Protein AF-A0A3S3QA55-F1 (afdb_monomer_lite)

Organism: NCBI:txid1965070

Structure (mmCIF, N/CA/C/O backbone):
data_AF-A0A3S3QA55-F1
#
_entry.id   AF-A0A3S3QA55-F1
#
loop_
_atom_site.group_PDB
_atom_site.id
_atom_site.type_symbol
_atom_site.label_atom_id
_atom_site.label_alt_id
_atom_site.label_comp_id
_atom_site.label_asym_id
_atom_site.label_entity_id
_atom_site.label_seq_id
_atom_site.pdbx_PDB_ins_code
_atom_site.Cartn_x
_atom_site.Cartn_y
_atom_site.Cartn_z
_atom_site.occupancy
_atom_site.B_iso_or_equiv
_atom_site.auth_seq_id
_atom_site.auth_comp_id
_atom_site.auth_asym_id
_atom_site.auth_atom_id
_atom_site.pdbx_PDB_model_num
ATOM 1 N N . MET A 1 1 ? 23.661 14.062 -53.507 1.00 54.00 1 MET A N 1
ATOM 2 C CA . MET A 1 1 ? 22.825 14.899 -52.618 1.00 54.00 1 MET A CA 1
ATOM 3 C C . MET A 1 1 ? 22.027 14.107 -51.567 1.00 54.00 1 MET A C 1
ATOM 5 O O . MET A 1 1 ? 21.369 14.727 -50.753 1.00 54.00 1 MET A O 1
ATOM 9 N N . PHE A 1 2 ? 22.081 12.763 -51.531 1.00 53.25 2 PHE A N 1
ATOM 10 C CA . PHE A 1 2 ? 21.343 11.952 -50.538 1.00 53.25 2 PHE A CA 1
ATOM 11 C C . PHE A 1 2 ? 22.181 11.512 -49.321 1.00 53.25 2 PHE A C 1
ATOM 13 O O . PHE A 1 2 ? 21.627 11.090 -48.313 1.00 53.25 2 PHE A O 1
ATOM 20 N N . VAL A 1 3 ? 23.512 11.631 -49.393 1.00 54.62 3 VAL A N 1
ATOM 21 C CA . VAL A 1 3 ? 24.433 11.125 -48.357 1.00 54.62 3 VAL A CA 1
ATOM 22 C C . VAL A 1 3 ? 24.514 12.067 -47.145 1.00 54.62 3 VAL A C 1
ATOM 24 O O . VAL A 1 3 ? 24.625 11.607 -46.013 1.00 54.62 3 VAL A O 1
ATOM 27 N N . GLU A 1 4 ? 24.376 13.380 -47.354 1.00 56.78 4 GLU A N 1
ATOM 28 C CA . GLU A 1 4 ? 24.506 14.370 -46.272 1.00 56.78 4 GLU A CA 1
ATOM 29 C C . GLU A 1 4 ? 23.304 14.401 -45.320 1.00 56.78 4 GLU A C 1
ATOM 31 O O . GLU A 1 4 ? 23.473 14.589 -44.116 1.00 56.78 4 GLU A O 1
ATOM 36 N N . ILE A 1 5 ? 22.097 14.126 -45.829 1.00 58.56 5 ILE A N 1
ATOM 37 C CA . ILE A 1 5 ? 20.870 14.079 -45.015 1.00 58.56 5 ILE A CA 1
ATOM 38 C C . ILE A 1 5 ? 20.937 12.905 -44.020 1.00 58.56 5 ILE A C 1
ATOM 40 O O . ILE A 1 5 ? 20.493 13.021 -42.879 1.00 58.56 5 ILE A O 1
ATOM 44 N N . SER A 1 6 ? 21.562 11.792 -44.422 1.00 60.41 6 SER A N 1
ATOM 45 C CA . SER A 1 6 ? 21.712 10.602 -43.578 1.00 60.41 6 SER A CA 1
ATOM 46 C C . SER A 1 6 ? 22.768 10.773 -42.479 1.00 60.41 6 SER A C 1
ATOM 48 O O . SER A 1 6 ? 22.628 10.194 -41.403 1.00 60.41 6 SER A O 1
ATOM 50 N N . LEU A 1 7 ? 23.809 11.578 -42.721 1.00 61.91 7 LEU A N 1
ATOM 51 C CA . LEU A 1 7 ? 24.869 11.845 -41.744 1.00 61.91 7 LEU A CA 1
ATOM 52 C C . LEU A 1 7 ? 24.385 12.787 -40.628 1.00 61.91 7 LEU A C 1
ATOM 54 O O . LEU A 1 7 ? 24.665 12.552 -39.455 1.00 61.91 7 LEU A O 1
ATOM 58 N N . LEU A 1 8 ? 23.587 13.801 -40.975 1.00 59.31 8 LEU A N 1
ATOM 59 C CA . LEU A 1 8 ? 22.957 14.713 -40.012 1.00 59.31 8 LEU A CA 1
ATOM 60 C C . LEU A 1 8 ? 21.982 13.992 -39.066 1.00 59.31 8 LEU A C 1
ATOM 62 O O . LEU A 1 8 ? 21.993 14.253 -37.864 1.00 59.31 8 LEU A O 1
ATOM 66 N N . ALA A 1 9 ? 21.193 13.038 -39.572 1.00 60.81 9 ALA A N 1
ATOM 67 C CA . ALA A 1 9 ? 20.279 12.234 -38.755 1.00 60.81 9 ALA A CA 1
ATOM 68 C C . ALA A 1 9 ? 21.017 11.327 -37.748 1.00 60.81 9 ALA A C 1
ATOM 70 O O . ALA A 1 9 ? 20.554 11.145 -36.618 1.00 60.81 9 ALA A O 1
ATOM 71 N N . LEU A 1 10 ? 22.194 10.814 -38.129 1.00 61.59 10 LEU A N 1
ATOM 72 C CA . LEU A 1 10 ? 23.061 10.015 -37.260 1.00 61.59 10 LEU A CA 1
ATOM 73 C C . LEU A 1 10 ? 23.709 10.880 -36.162 1.00 61.59 10 LEU A C 1
ATOM 75 O O . LEU A 1 10 ? 23.735 10.498 -34.998 1.00 61.59 10 LEU A O 1
ATOM 79 N N . ILE A 1 11 ? 24.168 12.090 -36.499 1.00 63.53 11 ILE A N 1
ATOM 80 C CA . ILE A 1 11 ? 24.755 13.031 -35.527 1.00 63.53 11 ILE A CA 1
ATOM 81 C C . ILE A 1 11 ? 23.696 13.527 -34.525 1.00 63.53 11 ILE A C 1
ATOM 83 O O . ILE A 1 11 ? 23.995 13.704 -33.342 1.00 63.53 11 ILE A O 1
ATOM 87 N N . CYS A 1 12 ? 22.443 13.705 -34.954 1.00 57.06 12 CYS A N 1
ATOM 88 C CA . CYS A 1 12 ? 21.355 14.132 -34.069 1.00 57.06 12 CYS A CA 1
ATOM 89 C C . CYS A 1 12 ? 20.963 13.059 -33.038 1.00 57.06 12 CYS A C 1
ATOM 91 O O . CYS A 1 12 ? 20.569 13.395 -31.922 1.00 57.06 12 CYS A O 1
ATOM 93 N N . SER A 1 13 ? 21.105 11.775 -33.381 1.00 57.41 13 SER A N 1
ATOM 94 C CA . SER A 1 13 ? 20.773 10.655 -32.489 1.00 57.41 13 SER A CA 1
ATOM 95 C C . SER A 1 13 ? 21.874 10.346 -31.465 1.00 57.41 13 SER A C 1
ATOM 97 O O . SER A 1 13 ? 21.564 9.856 -30.383 1.00 57.41 13 SER A O 1
ATOM 99 N N . ILE A 1 14 ? 23.134 10.707 -31.736 1.00 60.97 14 ILE A N 1
ATOM 100 C CA . ILE A 1 14 ? 24.253 10.531 -30.787 1.00 60.97 14 ILE A CA 1
ATOM 101 C C . ILE A 1 14 ? 24.244 11.606 -29.678 1.00 60.97 14 ILE A C 1
ATOM 103 O O . ILE A 1 14 ? 24.679 11.345 -28.560 1.00 60.97 14 ILE A O 1
ATOM 107 N N . ASN A 1 15 ? 23.714 12.805 -29.952 1.00 58.03 15 ASN A N 1
ATOM 108 C CA . ASN A 1 15 ? 23.718 13.928 -29.001 1.00 58.03 15 ASN A CA 1
ATOM 109 C C . ASN A 1 15 ? 22.521 13.960 -28.038 1.00 58.03 15 ASN A C 1
ATOM 111 O O . ASN A 1 15 ? 22.466 14.809 -27.149 1.00 58.03 15 ASN A O 1
ATOM 115 N N . CYS A 1 16 ? 21.569 13.036 -28.169 1.00 54.62 16 CYS A N 1
ATOM 116 C CA . CYS A 1 16 ? 20.478 12.910 -27.211 1.00 54.62 16 CYS A CA 1
ATOM 117 C C . CYS A 1 16 ? 20.915 12.019 -26.038 1.00 54.62 16 CYS A C 1
ATOM 119 O O . CYS A 1 16 ? 20.401 10.921 -25.849 1.00 54.62 16 CYS A O 1
ATOM 121 N N . LEU A 1 17 ? 21.895 12.473 -25.249 1.00 59.97 17 LEU A N 1
ATOM 122 C CA . LEU A 1 17 ? 22.072 11.944 -23.899 1.00 59.97 17 LEU A CA 1
ATOM 123 C C . LEU A 1 17 ? 21.156 12.755 -22.978 1.00 59.97 17 LEU A C 1
ATOM 125 O O . LEU A 1 17 ? 21.477 13.909 -22.679 1.00 59.97 17 LEU A O 1
ATOM 129 N N . PRO A 1 18 ? 20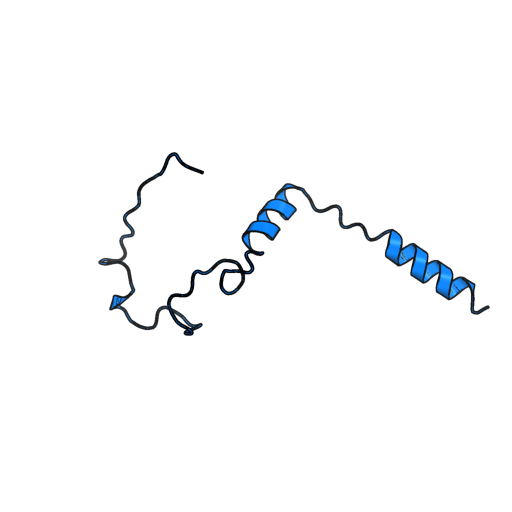.023 12.206 -22.505 1.00 60.59 18 PRO A N 1
ATOM 130 C CA . PRO A 1 18 ? 19.317 12.834 -21.407 1.00 60.59 18 PRO A CA 1
ATOM 131 C C . PRO A 1 18 ? 20.262 12.814 -20.204 1.00 60.59 18 PRO A C 1
ATOM 133 O O . PRO A 1 18 ? 20.537 11.759 -19.628 1.00 60.59 18 PRO A O 1
ATOM 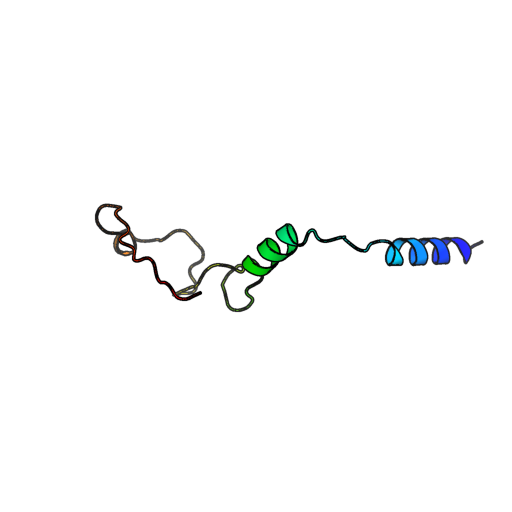136 N N . SER A 1 19 ? 20.785 13.984 -19.834 1.00 60.88 19 SER A N 1
ATOM 137 C CA . SER A 1 19 ? 21.432 14.199 -18.542 1.00 60.88 19 SER A CA 1
ATOM 138 C C . SER A 1 19 ? 20.354 14.040 -17.473 1.00 60.88 19 SER A C 1
ATOM 140 O O . SER A 1 19 ? 19.711 14.996 -17.049 1.00 60.88 19 SER A O 1
ATOM 142 N N . ALA A 1 20 ? 20.067 12.786 -17.126 1.00 61.91 20 ALA A N 1
ATOM 143 C CA . ALA A 1 20 ? 19.120 12.439 -16.091 1.00 61.91 20 ALA A CA 1
ATOM 144 C C . ALA A 1 20 ? 19.678 12.969 -14.772 1.00 61.91 20 ALA A C 1
ATOM 146 O O . ALA A 1 20 ? 20.678 12.443 -14.271 1.00 61.91 20 ALA A O 1
ATOM 147 N N . ASN A 1 21 ? 19.039 14.006 -14.227 1.00 74.12 21 ASN A N 1
ATOM 148 C CA . ASN A 1 21 ? 19.352 14.520 -12.903 1.00 74.12 21 ASN A CA 1
ATOM 149 C C . ASN A 1 21 ? 19.354 13.329 -11.918 1.00 74.12 21 ASN A C 1
ATOM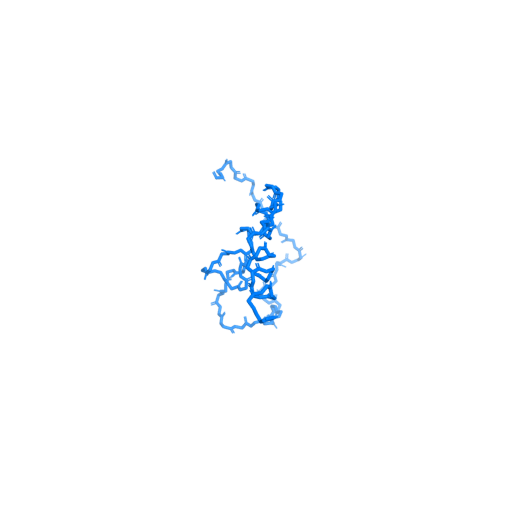 151 O O . ASN A 1 21 ? 18.408 12.540 -11.928 1.00 74.12 21 ASN A O 1
ATOM 155 N N . PRO A 1 22 ? 20.397 13.130 -11.094 1.00 65.88 22 PRO A N 1
ATOM 156 C CA . PRO A 1 22 ? 20.482 11.976 -10.196 1.00 65.88 22 PRO A CA 1
ATOM 157 C C . PRO A 1 22 ? 19.285 11.867 -9.238 1.00 65.88 22 PRO A C 1
ATOM 159 O O . PRO A 1 22 ? 18.878 10.759 -8.891 1.00 65.88 22 PRO A O 1
ATOM 162 N N . ILE A 1 23 ? 18.671 12.997 -8.873 1.00 65.00 23 ILE A N 1
ATOM 163 C CA . ILE A 1 23 ? 17.423 13.049 -8.103 1.00 65.00 23 ILE A CA 1
ATOM 164 C C . ILE A 1 23 ? 16.273 12.452 -8.926 1.00 65.00 23 ILE A C 1
ATOM 166 O O . ILE A 1 23 ? 15.570 11.553 -8.475 1.00 65.00 23 ILE A O 1
ATOM 170 N N . GLU A 1 24 ? 16.126 12.896 -10.170 1.00 62.62 24 GLU A N 1
ATOM 171 C CA . GLU A 1 24 ? 15.106 12.421 -11.106 1.00 62.62 24 GLU A CA 1
ATOM 172 C C . GLU A 1 24 ? 15.290 10.935 -11.467 1.00 62.62 24 GLU A C 1
ATOM 174 O O . GLU A 1 24 ? 14.315 10.202 -11.615 1.00 62.62 24 GLU A O 1
ATOM 179 N N . ARG A 1 25 ? 16.537 10.450 -11.537 1.00 65.00 25 ARG A N 1
ATOM 180 C CA . ARG A 1 25 ? 16.850 9.024 -11.714 1.00 65.00 25 ARG A CA 1
ATOM 181 C C . ARG A 1 25 ? 16.365 8.192 -10.526 1.00 65.00 25 ARG A C 1
ATOM 183 O O . ARG A 1 25 ? 15.803 7.124 -10.733 1.00 65.00 25 ARG A O 1
ATOM 190 N N . LYS A 1 26 ? 16.553 8.673 -9.292 1.00 65.19 26 LYS A N 1
ATOM 191 C CA . LYS A 1 26 ? 16.093 7.974 -8.080 1.00 65.19 26 LYS A CA 1
ATOM 192 C C . LYS A 1 26 ? 14.569 7.817 -8.060 1.00 65.19 26 LYS A C 1
ATOM 194 O O . LYS A 1 26 ? 14.082 6.746 -7.715 1.00 65.19 26 LYS A O 1
ATOM 199 N N . TYR A 1 27 ? 13.831 8.855 -8.454 1.00 63.25 27 TYR A N 1
ATOM 200 C CA . TYR A 1 27 ? 12.368 8.794 -8.528 1.00 63.25 27 TYR A CA 1
ATOM 201 C C . TYR A 1 27 ? 11.865 7.925 -9.685 1.00 63.25 27 TYR A C 1
ATOM 203 O O . TYR A 1 27 ? 10.883 7.213 -9.504 1.00 63.25 27 TYR A O 1
ATOM 211 N N . ARG A 1 28 ? 12.563 7.907 -10.830 1.00 62.66 28 ARG A N 1
ATOM 212 C CA . ARG A 1 28 ? 12.268 6.960 -11.918 1.00 62.66 28 ARG A CA 1
ATOM 213 C C . ARG A 1 28 ? 12.388 5.508 -11.466 1.00 62.66 28 ARG A C 1
ATOM 215 O O . ARG A 1 28 ? 11.453 4.744 -11.654 1.00 62.66 28 ARG A O 1
ATOM 222 N N . LEU A 1 29 ? 13.472 5.159 -10.772 1.00 65.62 29 LEU A N 1
ATOM 223 C CA . LEU A 1 29 ? 13.677 3.795 -10.272 1.00 65.62 29 LEU A CA 1
ATOM 224 C C . LEU A 1 29 ? 12.588 3.344 -9.287 1.00 65.62 29 LEU A C 1
ATOM 226 O O . LEU A 1 29 ? 12.242 2.169 -9.261 1.00 65.62 29 LEU A O 1
ATOM 230 N N . ALA A 1 30 ? 12.023 4.264 -8.498 1.00 65.94 30 ALA A N 1
ATOM 231 C CA . ALA A 1 30 ? 10.949 3.944 -7.558 1.00 65.94 30 ALA A CA 1
ATOM 232 C C . ALA A 1 30 ? 9.635 3.532 -8.249 1.00 65.94 30 ALA A C 1
ATOM 234 O O . ALA A 1 30 ? 8.843 2.827 -7.633 1.00 65.94 30 ALA A O 1
ATOM 235 N N . LEU A 1 31 ? 9.423 3.939 -9.505 1.00 69.44 31 LEU A N 1
ATOM 236 C CA . LEU A 1 31 ? 8.271 3.554 -10.332 1.00 69.44 31 LEU A CA 1
ATOM 237 C C . LEU A 1 31 ? 8.615 2.448 -11.345 1.00 69.44 31 LEU A C 1
ATOM 239 O O . LEU A 1 31 ? 7.763 2.002 -12.104 1.00 69.44 31 LEU A O 1
ATOM 243 N N . GLU A 1 32 ? 9.862 1.981 -11.369 1.00 75.19 32 GLU A N 1
ATOM 244 C CA . GLU A 1 32 ? 10.352 0.946 -12.281 1.00 75.19 32 GLU A CA 1
ATOM 245 C C . GLU A 1 32 ? 10.546 -0.386 -11.537 1.00 75.19 32 GLU A C 1
ATOM 247 O O . GLU A 1 32 ? 11.549 -1.072 -11.727 1.00 75.19 32 GLU A O 1
ATOM 252 N N . ASN A 1 33 ? 9.605 -0.783 -10.670 1.00 83.81 33 ASN A N 1
ATOM 253 C CA . ASN A 1 33 ? 9.653 -2.104 -10.036 1.00 83.81 33 ASN A CA 1
ATOM 254 C C . ASN A 1 33 ? 8.894 -3.129 -10.898 1.00 83.81 33 ASN A C 1
ATOM 256 O O . ASN A 1 33 ? 7.679 -3.257 -10.755 1.00 83.81 33 ASN A O 1
ATOM 260 N N . PRO A 1 34 ? 9.566 -3.940 -11.743 1.00 80.81 34 PRO A N 1
ATOM 261 C CA . PRO A 1 34 ? 8.892 -4.819 -12.709 1.00 80.81 34 PRO A CA 1
ATOM 262 C C . PRO A 1 34 ? 8.089 -5.957 -12.062 1.00 80.81 34 PRO A C 1
ATOM 264 O O . PRO A 1 34 ? 7.337 -6.652 -12.738 1.00 80.81 34 PRO A O 1
ATOM 267 N N . LYS A 1 35 ? 8.284 -6.190 -10.760 1.00 85.50 35 LYS A N 1
ATOM 268 C CA . LYS A 1 35 ? 7.548 -7.189 -9.976 1.00 85.50 35 LYS A CA 1
ATOM 269 C C . LYS A 1 35 ? 6.269 -6.628 -9.353 1.00 85.50 35 LYS A C 1
ATOM 271 O O . LYS A 1 35 ? 5.472 -7.410 -8.842 1.00 85.50 35 LYS A O 1
ATOM 276 N N . LEU A 1 36 ? 6.110 -5.306 -9.343 1.00 86.50 36 LEU A N 1
ATOM 277 C CA . LEU A 1 36 ? 4.942 -4.623 -8.807 1.00 86.50 36 LEU A CA 1
ATOM 278 C C . LEU A 1 36 ? 3.996 -4.259 -9.944 1.00 86.50 36 LEU A C 1
ATOM 280 O O . LEU A 1 36 ? 4.404 -4.026 -11.082 1.00 86.50 36 LEU A O 1
ATOM 284 N N . PHE A 1 37 ? 2.714 -4.223 -9.625 1.00 85.12 37 PHE A N 1
ATOM 285 C CA . PHE A 1 37 ? 1.707 -3.746 -10.548 1.00 85.12 37 PHE A CA 1
ATOM 286 C C . PHE A 1 37 ? 1.882 -2.250 -10.777 1.00 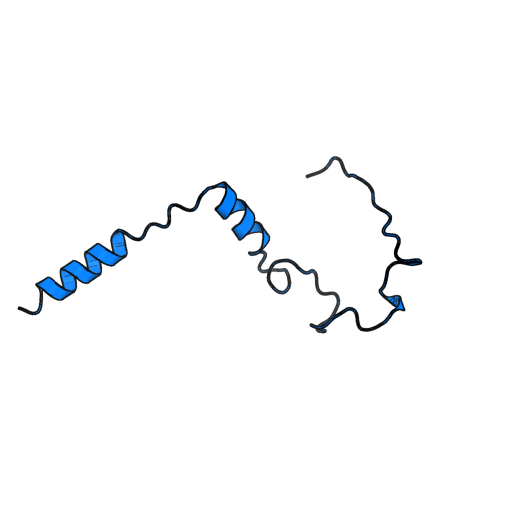85.12 37 PHE A C 1
ATOM 288 O O . PHE A 1 37 ? 2.072 -1.507 -9.818 1.00 85.12 37 PHE A O 1
ATOM 295 N N . GLU A 1 38 ? 1.874 -1.849 -12.051 1.00 84.56 38 GLU A N 1
ATOM 296 C CA . GLU A 1 38 ? 2.108 -0.467 -12.506 1.00 84.56 38 GLU A CA 1
ATOM 297 C C . GLU A 1 38 ? 3.384 0.191 -11.939 1.00 84.56 38 GLU A C 1
ATOM 299 O O . GLU A 1 38 ? 3.580 1.393 -12.070 1.00 84.56 38 GLU A O 1
ATOM 304 N N . GLY A 1 39 ? 4.307 -0.619 -11.404 1.00 86.38 39 GLY A N 1
ATOM 305 C CA . GLY A 1 39 ? 5.604 -0.184 -10.897 1.00 86.38 39 GLY A CA 1
ATOM 306 C C . GLY A 1 39 ? 5.670 0.094 -9.395 1.00 86.38 39 GLY A C 1
ATOM 307 O O . GLY A 1 39 ? 6.779 0.150 -8.866 1.00 86.38 39 GLY A O 1
ATOM 308 N N . ASP A 1 40 ? 4.547 0.211 -8.682 1.00 84.50 40 ASP A N 1
ATOM 309 C CA . ASP A 1 40 ? 4.529 0.651 -7.276 1.00 84.50 40 ASP A CA 1
ATOM 310 C C . ASP A 1 40 ? 3.473 -0.028 -6.377 1.00 84.50 40 ASP A C 1
ATOM 312 O O . ASP A 1 40 ? 3.510 0.143 -5.156 1.00 84.50 40 ASP A O 1
ATOM 316 N N . ILE A 1 41 ? 2.582 -0.863 -6.923 1.00 84.69 41 ILE A N 1
ATOM 317 C CA . ILE A 1 41 ? 1.508 -1.517 -6.158 1.00 84.69 41 ILE A CA 1
ATOM 318 C C . ILE A 1 41 ? 1.764 -3.022 -5.993 1.00 84.69 41 ILE A C 1
ATOM 320 O O . ILE A 1 41 ? 1.955 -3.765 -6.957 1.00 84.69 41 ILE A O 1
ATOM 324 N N . ILE A 1 42 ? 1.688 -3.524 -4.756 1.00 86.44 42 ILE A N 1
ATOM 325 C CA . ILE A 1 42 ? 1.629 -4.970 -4.485 1.00 86.44 42 ILE A CA 1
ATOM 326 C C . ILE A 1 42 ? 0.172 -5.431 -4.635 1.00 86.44 42 ILE A C 1
ATOM 328 O O . ILE A 1 42 ? -0.655 -5.207 -3.750 1.00 86.44 42 ILE A O 1
ATOM 332 N N . LEU A 1 43 ? -0.151 -6.096 -5.747 1.00 85.62 43 LEU A N 1
ATOM 333 C CA . LEU A 1 43 ? -1.482 -6.665 -5.967 1.00 85.62 43 LEU A CA 1
ATOM 334 C C . LEU A 1 43 ? -1.707 -7.930 -5.132 1.00 85.62 43 LEU A C 1
ATOM 336 O O . LEU A 1 43 ? -0.922 -8.876 -5.171 1.00 85.62 43 LEU A O 1
ATOM 340 N N . LYS A 1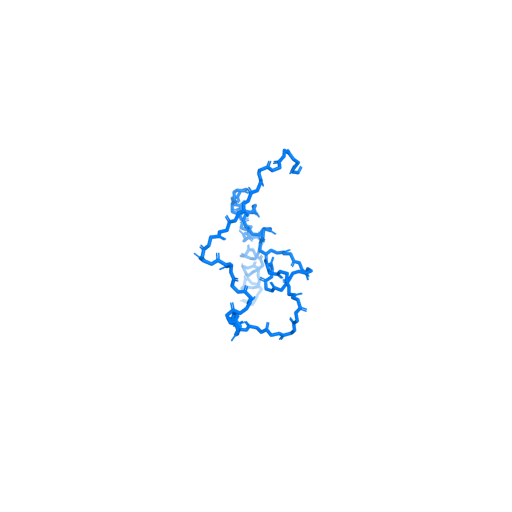 44 ? -2.843 -7.977 -4.430 1.00 82.00 44 LYS A N 1
ATOM 341 C CA . LYS A 1 44 ? -3.332 -9.189 -3.751 1.00 82.00 44 LYS A CA 1
ATOM 342 C C . LYS A 1 44 ? -4.219 -10.054 -4.661 1.00 82.00 44 LYS A C 1
ATOM 344 O O . LYS A 1 44 ? -4.366 -11.248 -4.416 1.00 82.00 44 LYS A O 1
ATOM 349 N N . ASN A 1 45 ? -4.832 -9.459 -5.683 1.00 80.50 45 ASN A N 1
ATOM 350 C CA . ASN A 1 45 ? -5.681 -10.110 -6.681 1.00 80.50 45 ASN A CA 1
ATOM 351 C C . ASN A 1 45 ? -5.558 -9.372 -8.032 1.00 80.50 45 ASN A C 1
ATOM 353 O O . ASN A 1 45 ? -4.836 -8.389 -8.133 1.00 80.50 45 ASN A O 1
ATOM 357 N N . ASN A 1 46 ? -6.259 -9.840 -9.067 1.00 79.06 46 ASN A N 1
ATOM 358 C CA . ASN A 1 46 ? -6.224 -9.229 -10.406 1.00 79.06 46 ASN A CA 1
ATOM 359 C C . ASN A 1 46 ? -7.178 -8.026 -10.567 1.00 79.06 46 ASN A C 1
ATOM 361 O O . ASN A 1 46 ? -7.448 -7.617 -11.699 1.00 79.06 46 ASN A O 1
ATOM 365 N N . ASP A 1 47 ? -7.740 -7.502 -9.474 1.00 76.69 47 ASP A N 1
ATOM 366 C CA . ASP A 1 47 ? -8.624 -6.339 -9.529 1.00 76.69 47 ASP A CA 1
ATOM 367 C C . ASP A 1 47 ? -7.789 -5.056 -9.608 1.00 76.69 47 ASP A C 1
ATOM 369 O O . ASP A 1 47 ? -6.809 -4.892 -8.884 1.00 76.69 47 ASP A O 1
ATOM 373 N N . ARG A 1 48 ? -8.153 -4.172 -10.538 1.00 73.12 48 ARG A N 1
ATOM 374 C CA . ARG A 1 48 ? -7.373 -2.980 -10.910 1.00 73.12 48 ARG A CA 1
ATOM 375 C C . ARG A 1 48 ? -7.952 -1.686 -10.355 1.00 73.12 48 ARG A C 1
ATOM 377 O O . ARG A 1 48 ? -7.301 -0.651 -10.431 1.00 73.12 48 ARG A O 1
ATOM 384 N N . PHE A 1 49 ? -9.183 -1.724 -9.856 1.00 70.19 49 PHE A N 1
ATOM 385 C CA . PHE A 1 49 ? -9.897 -0.526 -9.434 1.00 70.19 49 PHE A CA 1
ATOM 386 C C . PHE A 1 49 ? -9.903 -0.369 -7.914 1.00 70.19 49 PHE A C 1
ATOM 388 O O . PHE A 1 49 ? -9.448 -1.242 -7.175 1.00 70.19 49 PHE A O 1
ATOM 395 N N . ALA A 1 50 ? -10.374 0.803 -7.474 1.00 63.81 50 ALA A N 1
ATOM 396 C CA . ALA A 1 50 ? -10.461 1.209 -6.077 1.00 63.81 50 ALA A CA 1
ATOM 397 C C . ALA A 1 50 ? -10.937 0.068 -5.176 1.00 63.81 50 ALA A C 1
ATOM 399 O O . ALA A 1 50 ? -11.813 -0.697 -5.569 1.00 63.81 50 ALA A O 1
ATOM 400 N N . VAL A 1 51 ? -10.373 0.015 -3.964 1.00 76.62 51 VAL A N 1
ATOM 401 C CA . VAL A 1 51 ? -10.709 -0.939 -2.902 1.00 76.62 51 VAL A CA 1
ATOM 402 C C . VAL A 1 51 ? -12.230 -1.181 -2.874 1.00 76.62 51 VAL A C 1
ATOM 404 O O . VAL A 1 51 ? -12.967 -0.318 -2.394 1.00 76.62 51 VAL A O 1
ATOM 407 N N . PRO A 1 52 ? -12.719 -2.313 -3.422 1.00 74.25 52 PRO A N 1
ATOM 408 C CA . PRO A 1 52 ? -14.116 -2.411 -3.852 1.00 74.25 52 PRO A CA 1
ATOM 409 C C . PRO A 1 52 ? -15.083 -2.564 -2.681 1.00 74.25 52 PRO A C 1
ATOM 411 O O . PRO A 1 52 ? -16.287 -2.381 -2.836 1.00 74.25 52 PRO A O 1
ATOM 414 N N . ASN A 1 53 ? -14.563 -2.908 -1.501 1.00 82.44 53 ASN A N 1
ATOM 415 C CA . ASN A 1 53 ? -15.364 -3.176 -0.325 1.00 82.44 53 ASN A CA 1
ATOM 416 C C . ASN A 1 53 ? -14.822 -2.464 0.912 1.00 82.44 53 ASN A C 1
ATOM 418 O O . ASN A 1 53 ? -13.623 -2.478 1.192 1.00 82.44 53 ASN A O 1
ATOM 422 N N . ASN A 1 54 ? -15.736 -1.967 1.745 1.00 87.75 54 ASN A N 1
ATOM 423 C CA . ASN A 1 54 ? -15.389 -1.247 2.972 1.00 87.75 54 ASN A CA 1
ATOM 424 C C . ASN A 1 54 ? -14.618 -2.096 3.998 1.00 87.75 54 ASN A C 1
ATOM 426 O O . ASN A 1 54 ? -13.911 -1.535 4.827 1.00 87.75 54 ASN A O 1
ATOM 430 N N . PHE A 1 55 ? -14.705 -3.432 3.946 1.00 87.69 55 PHE A N 1
ATOM 431 C CA . PHE A 1 55 ? -13.954 -4.310 4.860 1.00 87.69 55 PHE A CA 1
ATOM 432 C C . PHE A 1 55 ? -12.435 -4.273 4.634 1.00 87.69 55 PHE A C 1
ATOM 434 O O . PHE A 1 55 ? -11.675 -4.761 5.464 1.00 87.69 55 PHE A O 1
ATOM 441 N N . GLN A 1 56 ? -11.994 -3.738 3.497 1.00 88.25 56 GLN A N 1
ATOM 442 C CA . GLN A 1 56 ? -10.584 -3.571 3.154 1.00 88.25 56 GLN A CA 1
ATOM 443 C C . GLN A 1 56 ? -10.054 -2.183 3.559 1.00 88.25 56 GLN A C 1
ATOM 445 O O . GLN A 1 56 ? -8.866 -1.918 3.390 1.00 88.25 56 GLN A O 1
ATOM 450 N N . LEU A 1 57 ? -10.920 -1.297 4.065 1.00 90.62 57 LEU A N 1
ATOM 451 C CA . LEU A 1 57 ? -10.528 0.002 4.603 1.00 90.62 57 LEU A CA 1
ATOM 452 C C . LEU A 1 57 ? -9.993 -0.149 6.026 1.00 90.62 57 LEU A C 1
ATOM 454 O O . LEU A 1 57 ? -10.365 -1.060 6.768 1.00 90.62 57 LEU A O 1
ATOM 458 N N . TRP A 1 58 ? -9.152 0.798 6.426 1.00 92.69 58 TRP A N 1
ATOM 459 C CA . TRP A 1 58 ? -8.681 0.877 7.799 1.00 92.69 58 TRP A CA 1
ATOM 460 C C . TRP A 1 58 ? -9.842 1.176 8.757 1.00 92.69 58 TRP A C 1
ATOM 462 O O . TRP A 1 58 ? -10.664 2.058 8.472 1.00 92.69 58 TRP A O 1
ATOM 472 N N . PRO A 1 59 ? -9.923 0.479 9.904 1.00 92.88 59 PRO A N 1
ATOM 473 C CA . PRO A 1 59 ? -10.983 0.709 10.873 1.00 92.88 59 PRO A CA 1
ATOM 474 C C . PRO A 1 59 ? -10.948 2.160 11.363 1.00 92.88 59 PRO A C 1
ATOM 476 O O . PRO A 1 59 ? -9.886 2.712 11.656 1.00 92.88 59 PRO A O 1
ATOM 479 N N . SER A 1 60 ? -12.123 2.791 11.417 1.00 93.50 60 SER A N 1
ATOM 480 C CA . SER A 1 60 ? -12.291 4.196 11.819 1.00 93.50 60 SER A CA 1
ATOM 481 C C . SER A 1 60 ? -11.483 5.210 10.990 1.00 93.50 60 SER A C 1
ATOM 483 O O . SER A 1 60 ? -11.320 6.348 11.421 1.00 93.50 60 SER A O 1
ATOM 485 N N . GLY A 1 61 ? -10.960 4.820 9.819 1.00 91.38 61 GLY A N 1
ATOM 486 C CA . GLY A 1 61 ? -10.094 5.673 9.001 1.00 91.38 61 GLY A CA 1
ATOM 487 C C . GLY A 1 61 ? -8.721 5.959 9.623 1.00 91.38 61 GLY A C 1
ATOM 488 O O . GLY A 1 61 ? -8.057 6.905 9.207 1.00 91.38 61 GLY A O 1
ATOM 489 N N . VAL A 1 62 ? -8.293 5.172 10.617 1.00 96.00 62 VAL A N 1
ATOM 490 C CA . VAL A 1 62 ? -7.020 5.367 11.325 1.00 96.00 62 VAL A CA 1
ATOM 491 C C . VAL A 1 62 ? -5.996 4.337 10.860 1.00 96.00 62 VAL A C 1
ATOM 493 O O . VAL A 1 62 ? -6.243 3.135 10.935 1.00 96.00 62 VAL A O 1
ATOM 496 N N . VAL A 1 63 ? -4.823 4.808 10.425 1.00 95.38 63 VAL A N 1
ATOM 497 C CA . VAL A 1 63 ? -3.701 3.959 9.995 1.00 95.38 63 VAL A CA 1
ATOM 498 C C . VAL A 1 63 ? -2.635 3.919 11.096 1.00 95.38 63 VAL A C 1
ATOM 500 O O . VAL A 1 63 ? -1.874 4.878 11.238 1.00 95.38 63 VAL A O 1
ATOM 503 N N . PRO A 1 64 ? -2.557 2.847 11.900 1.00 95.31 64 PRO A N 1
ATOM 504 C CA . PRO A 1 64 ? -1.452 2.669 12.832 1.00 95.31 64 PRO A CA 1
ATOM 505 C C . PRO A 1 64 ? -0.169 2.327 12.063 1.00 95.31 64 PRO A C 1
ATOM 507 O O . PRO A 1 64 ? -0.193 1.536 11.121 1.00 95.31 64 PRO A O 1
ATOM 510 N N . TYR A 1 65 ? 0.962 2.897 12.478 1.00 94.62 65 TYR A N 1
ATOM 511 C CA . TYR A 1 65 ? 2.264 2.644 11.860 1.00 94.62 65 TYR A CA 1
ATOM 512 C C . TYR A 1 65 ? 3.375 2.540 12.910 1.00 94.62 65 TYR A C 1
ATOM 514 O O . TYR A 1 65 ? 3.237 3.018 14.036 1.00 94.62 65 TYR A O 1
ATOM 522 N N . VAL A 1 66 ? 4.490 1.919 12.522 1.00 95.50 66 VAL A N 1
ATOM 523 C CA . VAL A 1 66 ? 5.730 1.840 13.306 1.00 95.50 66 VAL A CA 1
ATOM 524 C C . VAL A 1 66 ? 6.878 2.299 12.414 1.00 95.50 66 VAL A C 1
ATOM 526 O O . VAL A 1 66 ? 6.936 1.930 11.243 1.00 95.50 66 VAL A O 1
ATOM 529 N N . ILE A 1 67 ? 7.785 3.110 12.958 1.00 93.50 67 ILE A N 1
ATOM 530 C CA . ILE A 1 67 ? 9.001 3.525 12.254 1.00 93.50 67 ILE A CA 1
ATOM 531 C C . ILE A 1 67 ? 10.063 2.447 12.488 1.00 93.50 67 ILE A C 1
ATOM 533 O O . ILE A 1 67 ? 10.492 2.243 13.622 1.00 93.50 67 ILE A O 1
ATOM 537 N N . SER A 1 68 ? 10.458 1.750 11.421 1.00 89.81 68 SER A N 1
ATOM 538 C CA . SER A 1 68 ? 11.583 0.809 11.448 1.00 89.81 68 SER A CA 1
ATOM 539 C C . SER A 1 68 ? 12.904 1.549 11.237 1.00 89.81 68 SER A C 1
ATOM 541 O O . SER A 1 68 ? 12.953 2.552 10.526 1.00 89.81 68 SER A O 1
ATOM 543 N N . ILE A 1 69 ? 13.969 1.048 11.860 1.00 91.50 69 ILE A N 1
ATOM 544 C CA . ILE A 1 69 ? 15.335 1.575 11.715 1.00 91.50 69 ILE A CA 1
ATOM 545 C C . ILE A 1 69 ? 16.016 0.968 10.470 1.00 91.50 69 ILE A C 1
ATOM 547 O O . ILE A 1 69 ? 17.016 1.495 9.992 1.00 91.50 69 ILE A O 1
ATOM 551 N N . GLU A 1 70 ? 15.470 -0.120 9.926 1.00 75.25 70 GLU A N 1
ATOM 552 C CA . GLU A 1 70 ? 16.014 -0.811 8.755 1.00 75.25 70 GLU A CA 1
ATOM 553 C C . GLU A 1 70 ? 15.537 -0.161 7.445 1.00 75.25 70 GLU A C 1
ATOM 555 O O . GLU A 1 70 ? 14.333 0.019 7.236 1.00 75.25 70 GLU A O 1
ATOM 560 N N . LEU A 1 71 ? 16.502 0.163 6.574 1.00 56.47 71 LEU A N 1
ATOM 561 C CA . LEU A 1 71 ? 16.338 0.577 5.175 1.00 56.47 71 LEU A CA 1
ATOM 562 C C . LEU A 1 71 ? 17.262 -0.255 4.283 1.00 56.47 71 LEU A C 1
ATOM 564 O O . LEU A 1 71 ? 18.465 -0.343 4.622 1.00 56.47 71 LEU A O 1
#

Radius of gyration: 23.08 Å; chains: 1; bounding box: 40×25×66 Å

pLDDT: mean 74.32, std 13.56, range [53.25, 96.0]

Secondary structure (DSSP, 8-state):
--HHHHHHHHHHHHS------HHHHHHHHHT--TTSBTTTB--SSS--SS--SGGGSPGGG-------S--

Foldseek 3Di:
DPPVVVVVVVVVVVPPDPPQDVVNVVVVQCQCCPCADSRHHDDPDP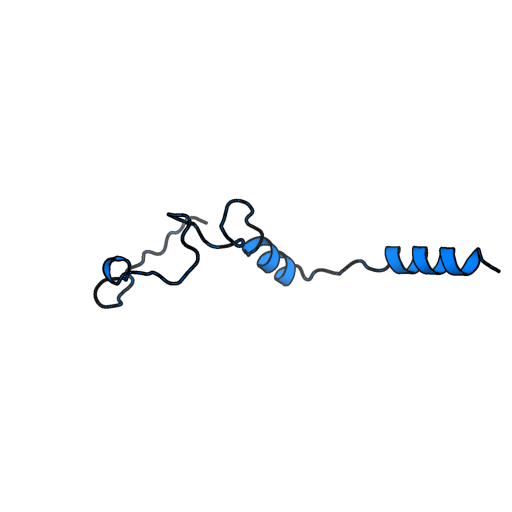DDDDPPDPVPADVVNDDDDDDDPDD

Sequence (71 aa):
MFVEISLLALICSINCLPSANPIERKYRLALENPKLFEGDIILKNNDRFAVPNNFQLWPSGVVPYVISIEL